Protein AF-A0A8S3BSN8-F1 (afdb_monomer)

InterPro domains:
  IPR015925 Ryanodine/Inositol 1,4,5-trisphosphate receptor [PTHR45816] (1-63)

Organism: NCBI:txid392030

Radius of gyration: 13.0 Å; Cα contacts (8 Å, |Δi|>4): 35; chains: 1; bounding box: 31×21×32 Å

Secondary structure (DSSP, 8-state):
-HHHHHT-TT-HHHHHHHHHHS--TTHHHH-HHHHHHHHHHHHHHHHHHHTSSSTTHHHHHH--

Foldseek 3Di:
DLCCCLPPPVNNLVVLLCLQPDDPPPCCVPPVVVSVVSNVVSVVSLVVSCPPPVHDPSVVSNVD

Nearest PDB structures (foldseek):
  8tkg-assembly1_A  TM=9.484E-01  e=2.132E-04  Homo sapiens
  7t3r-assembly1_D  TM=9.482E-01  e=2.674E-04  Homo sapiens
  8tla-assembly1_C  TM=9.543E-01  e=4.712E-04  Homo sapiens
  8ear-assembly1_A  TM=9.169E-01  e=3.550E-04  Rattus norvegicus
  6dqj-assembly1_C  TM=9.440E-01  e=5.278E-04  Homo sapiens

Solvent-accessible surface area (backbone atoms only — not comparable to full-atom values): 3829 Å² total; per-residue (Å²): 111,58,67,60,49,67,69,33,93,80,47,56,50,60,53,42,50,48,55,57,76,46,84,62,76,70,50,54,79,80,40,46,68,60,50,50,53,52,33,50,53,37,49,53,50,52,49,62,49,55,72,41,90,75,63,54,65,62,45,52,66,74,75,107

Mean predicted aligned error: 5.73 Å

pLDDT: mean 83.58, std 9.55, range [58.97, 96.94]

Structure (mmCIF, N/CA/C/O backbone):
data_AF-A0A8S3BSN8-F1
#
_entry.id   AF-A0A8S3BSN8-F1
#
loop_
_atom_site.group_PDB
_atom_site.id
_atom_site.type_symbol
_atom_site.label_atom_id
_atom_site.label_alt_id
_atom_site.label_comp_id
_atom_site.label_asym_id
_atom_site.label_entity_id
_atom_site.label_seq_id
_atom_site.pdbx_PDB_ins_code
_atom_site.Cartn_x
_atom_site.Cartn_y
_atom_site.Cartn_z
_atom_site.occupancy
_atom_site.B_iso_or_equiv
_atom_site.auth_seq_id
_atom_site.auth_comp_id
_atom_site.auth_asym_id
_atom_site.auth_atom_id
_atom_site.pdbx_PDB_model_num
ATOM 1 N N . ASN A 1 1 ? 4.376 -0.489 -16.120 1.00 72.94 1 ASN A N 1
ATOM 2 C CA . ASN A 1 1 ? 3.328 0.046 -15.218 1.00 72.94 1 ASN A CA 1
ATOM 3 C C . ASN A 1 1 ? 3.797 0.005 -13.766 1.00 72.94 1 ASN A C 1
ATOM 5 O O . ASN A 1 1 ? 3.837 1.052 -13.146 1.00 72.94 1 ASN A O 1
ATOM 9 N N . GLN A 1 2 ? 4.220 -1.153 -13.239 1.00 73.88 2 GLN A N 1
ATOM 10 C CA . GLN A 1 2 ? 4.729 -1.279 -11.859 1.00 73.88 2 GLN A CA 1
ATOM 11 C C . GLN A 1 2 ? 5.965 -0.397 -11.585 1.00 73.88 2 GLN A C 1
ATOM 13 O O . GLN A 1 2 ? 5.943 0.367 -10.625 1.00 73.88 2 GLN A O 1
ATOM 18 N N . ASP A 1 3 ? 6.962 -0.370 -12.479 1.00 76.81 3 ASP A N 1
ATOM 19 C CA . ASP A 1 3 ? 8.131 0.522 -12.325 1.00 76.81 3 ASP A CA 1
ATOM 20 C C . ASP A 1 3 ? 7.753 2.003 -12.262 1.00 76.81 3 ASP A C 1
ATOM 22 O O . ASP A 1 3 ? 8.386 2.785 -11.557 1.00 76.81 3 ASP A O 1
ATOM 26 N N . SER A 1 4 ? 6.706 2.394 -12.992 1.00 81.06 4 SER A N 1
ATOM 27 C CA . SER A 1 4 ? 6.194 3.764 -13.005 1.00 81.06 4 SER A CA 1
ATOM 28 C C . SER A 1 4 ? 5.530 4.137 -11.684 1.00 81.06 4 SER A C 1
ATOM 30 O O . SER A 1 4 ? 5.520 5.311 -11.351 1.00 81.06 4 SER A O 1
ATOM 32 N N . ILE A 1 5 ? 4.995 3.161 -10.943 1.00 80.69 5 ILE A N 1
ATOM 33 C CA . ILE A 1 5 ? 4.387 3.352 -9.619 1.00 80.69 5 ILE A CA 1
ATOM 34 C C . ILE A 1 5 ? 5.478 3.429 -8.542 1.00 80.69 5 ILE A C 1
ATOM 36 O O . ILE A 1 5 ? 5.426 4.310 -7.688 1.00 80.69 5 ILE A O 1
ATOM 40 N N . VAL A 1 6 ? 6.485 2.549 -8.604 1.00 79.56 6 VAL A N 1
ATOM 41 C CA . VAL A 1 6 ? 7.599 2.503 -7.636 1.00 79.56 6 VAL A CA 1
ATOM 42 C C . VAL A 1 6 ? 8.514 3.720 -7.760 1.00 79.56 6 VAL A C 1
ATOM 44 O O . VAL A 1 6 ? 8.944 4.283 -6.756 1.00 79.56 6 VAL A O 1
ATOM 47 N N . ASN A 1 7 ? 8.810 4.147 -8.988 1.00 79.88 7 ASN A N 1
ATOM 48 C CA . ASN A 1 7 ? 9.750 5.238 -9.249 1.00 79.88 7 ASN A CA 1
ATOM 49 C C . ASN A 1 7 ? 9.068 6.601 -9.421 1.00 79.88 7 ASN A C 1
ATOM 51 O O . ASN A 1 7 ? 9.737 7.568 -9.784 1.00 79.88 7 ASN A O 1
ATOM 55 N N . HIS A 1 8 ? 7.757 6.691 -9.180 1.00 82.81 8 HIS A N 1
ATOM 56 C CA . HIS A 1 8 ? 7.033 7.949 -9.303 1.00 82.81 8 HIS A CA 1
ATOM 57 C C . HIS A 1 8 ? 7.532 8.977 -8.279 1.00 82.81 8 HIS A C 1
ATOM 59 O O . HIS A 1 8 ? 7.673 8.667 -7.097 1.00 82.81 8 HIS A O 1
ATOM 65 N N . GLU A 1 9 ? 7.711 10.230 -8.703 1.00 76.00 9 GLU A N 1
ATOM 66 C CA . GLU A 1 9 ? 8.217 11.324 -7.854 1.00 76.00 9 GLU A CA 1
ATOM 67 C C . GLU A 1 9 ? 7.307 11.654 -6.661 1.00 76.00 9 GLU A C 1
ATOM 69 O O . GLU A 1 9 ? 7.727 12.300 -5.705 1.00 76.00 9 GLU A O 1
ATOM 74 N N . SER A 1 10 ? 6.052 11.201 -6.697 1.00 80.88 10 SER A N 1
ATOM 75 C CA . SER A 1 10 ? 5.098 11.417 -5.608 1.00 80.88 10 SER A CA 1
ATOM 76 C C . SER A 1 10 ? 5.327 10.519 -4.392 1.00 80.88 10 SER A C 1
ATOM 78 O O . SER A 1 10 ? 4.547 10.621 -3.447 1.00 80.88 10 SER A O 1
ATOM 80 N N . ASN A 1 11 ? 6.310 9.608 -4.425 1.00 82.12 11 ASN A N 1
ATOM 81 C CA . ASN A 1 11 ? 6.581 8.652 -3.344 1.00 82.12 11 ASN A CA 1
ATOM 82 C C . ASN A 1 11 ? 5.325 7.866 -2.925 1.00 82.12 11 ASN A C 1
ATOM 84 O O . ASN A 1 11 ? 5.088 7.583 -1.752 1.00 82.12 11 ASN A O 1
ATOM 88 N N . GLY A 1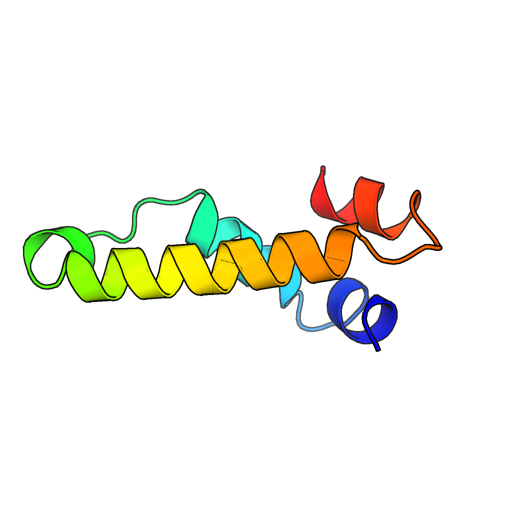 12 ? 4.475 7.528 -3.904 1.00 87.56 12 GLY A N 1
ATOM 89 C CA . GLY A 1 12 ? 3.196 6.864 -3.645 1.00 87.56 12 GLY A CA 1
ATOM 90 C C . GLY A 1 12 ? 3.368 5.517 -2.940 1.00 87.56 12 GLY A C 1
ATOM 91 O O . GLY A 1 12 ? 2.536 5.153 -2.115 1.00 87.56 12 GLY A O 1
ATOM 92 N N . ILE A 1 13 ? 4.471 4.812 -3.210 1.00 89.69 13 ILE A N 1
ATOM 93 C CA . ILE A 1 13 ? 4.783 3.529 -2.577 1.00 89.69 13 ILE A CA 1
ATOM 94 C C . ILE A 1 13 ? 5.077 3.671 -1.076 1.00 89.69 13 ILE A C 1
ATOM 96 O O . ILE A 1 13 ? 4.595 2.854 -0.296 1.00 89.69 13 ILE A O 1
ATOM 100 N N . ASP A 1 14 ? 5.741 4.750 -0.652 1.00 90.00 14 ASP A N 1
ATOM 101 C CA . ASP A 1 14 ? 6.052 5.009 0.761 1.00 90.00 14 ASP A CA 1
ATOM 102 C C . ASP A 1 14 ? 4.772 5.234 1.575 1.00 90.00 14 ASP A C 1
ATOM 104 O O . ASP A 1 14 ? 4.659 4.804 2.722 1.00 90.00 14 ASP A O 1
ATOM 108 N N . ILE A 1 15 ? 3.760 5.853 0.958 1.00 91.50 15 ILE A N 1
ATOM 109 C CA . ILE A 1 15 ? 2.432 6.027 1.561 1.00 91.50 15 ILE A CA 1
ATOM 110 C C . ILE A 1 15 ? 1.747 4.668 1.747 1.00 91.50 15 ILE A C 1
ATOM 112 O O . ILE A 1 15 ? 1.177 4.408 2.807 1.00 91.50 15 ILE A O 1
ATOM 116 N N . ILE A 1 16 ? 1.809 3.788 0.744 1.00 92.62 16 ILE A N 1
ATOM 117 C CA . ILE A 1 16 ? 1.237 2.437 0.832 1.00 92.62 16 ILE A CA 1
ATOM 118 C C . ILE A 1 16 ? 1.936 1.625 1.929 1.00 92.62 16 ILE A C 1
ATOM 120 O O . ILE A 1 16 ? 1.258 1.017 2.758 1.00 92.62 16 ILE A O 1
ATOM 124 N N . ILE A 1 17 ? 3.269 1.675 1.997 1.00 91.69 17 ILE A N 1
ATOM 125 C CA . ILE A 1 17 ? 4.057 1.032 3.057 1.00 91.69 17 ILE A CA 1
ATOM 126 C C . ILE A 1 17 ? 3.646 1.579 4.432 1.00 91.69 17 ILE A C 1
ATOM 128 O O . ILE A 1 17 ? 3.364 0.807 5.350 1.00 91.69 17 ILE A O 1
ATOM 132 N N . ALA A 1 18 ? 3.521 2.900 4.570 1.00 92.38 18 ALA A N 1
ATOM 133 C CA . ALA A 1 18 ? 3.093 3.535 5.812 1.00 92.38 18 ALA A CA 1
ATOM 134 C C . ALA A 1 18 ? 1.680 3.106 6.247 1.00 92.38 18 ALA A C 1
ATOM 136 O O . ALA A 1 18 ? 1.447 2.951 7.443 1.00 92.38 18 ALA A O 1
ATOM 137 N N . ILE A 1 19 ? 0.745 2.887 5.317 1.00 92.69 19 ILE A N 1
ATOM 138 C CA . ILE A 1 19 ? -0.610 2.390 5.622 1.00 92.69 19 ILE A CA 1
ATOM 139 C C . ILE A 1 19 ? -0.566 0.960 6.178 1.00 92.69 19 ILE A C 1
ATOM 141 O O . ILE A 1 19 ? -1.302 0.635 7.114 1.00 92.69 19 ILE A O 1
ATOM 145 N N . VAL A 1 20 ? 0.293 0.104 5.619 1.00 92.88 20 VAL A N 1
ATOM 146 C CA . VAL A 1 20 ? 0.453 -1.282 6.080 1.00 92.88 20 VAL A CA 1
ATOM 147 C C . VAL A 1 20 ? 1.088 -1.311 7.472 1.00 92.88 20 VAL A C 1
ATOM 149 O O . VAL A 1 20 ? 0.525 -1.919 8.389 1.00 92.88 20 VAL A O 1
ATOM 152 N N . LEU A 1 21 ? 2.222 -0.622 7.641 1.00 92.00 21 LEU A N 1
ATOM 153 C CA . LEU A 1 21 ? 3.057 -0.704 8.843 1.00 92.00 21 LEU A CA 1
ATOM 154 C C . LEU A 1 21 ? 2.509 0.083 10.035 1.00 92.00 21 LEU A C 1
ATOM 156 O O . LEU A 1 21 ? 2.656 -0.363 11.171 1.00 92.00 21 LEU A O 1
ATOM 160 N N . ASN A 1 22 ? 1.882 1.238 9.805 1.00 92.56 22 ASN A N 1
ATOM 161 C CA . ASN A 1 22 ? 1.442 2.091 10.905 1.00 92.56 22 ASN A CA 1
ATOM 162 C C . ASN A 1 22 ? 0.045 1.719 11.403 1.00 92.56 22 ASN A C 1
ATOM 164 O O . ASN A 1 22 ? -0.831 1.263 10.658 1.00 92.56 22 ASN A O 1
ATOM 168 N N . ASP A 1 23 ? -0.186 1.970 12.688 1.00 87.50 23 ASP A N 1
ATOM 169 C CA . ASP A 1 23 ? -1.529 1.952 13.249 1.00 87.50 23 ASP A CA 1
ATOM 170 C C . ASP A 1 23 ? -2.329 3.159 12.766 1.00 87.50 23 ASP A C 1
ATOM 172 O O . ASP A 1 23 ? -1.918 4.313 12.900 1.00 87.50 23 ASP A O 1
ATOM 176 N N . ILE A 1 24 ? -3.530 2.893 12.257 1.00 88.19 24 ILE A N 1
ATOM 177 C CA . ILE A 1 24 ? -4.431 3.927 11.747 1.00 88.19 24 ILE A CA 1
ATOM 178 C C . ILE A 1 24 ? -5.368 4.372 12.879 1.00 88.19 24 ILE A C 1
ATOM 180 O O . ILE A 1 24 ? -6.569 4.093 12.892 1.00 88.19 24 ILE A O 1
ATOM 184 N N . THR A 1 25 ? -4.807 5.043 13.885 1.00 84.25 25 THR A N 1
ATOM 185 C CA . THR A 1 25 ? -5.560 5.590 15.031 1.00 84.25 25 THR A CA 1
ATOM 186 C C . 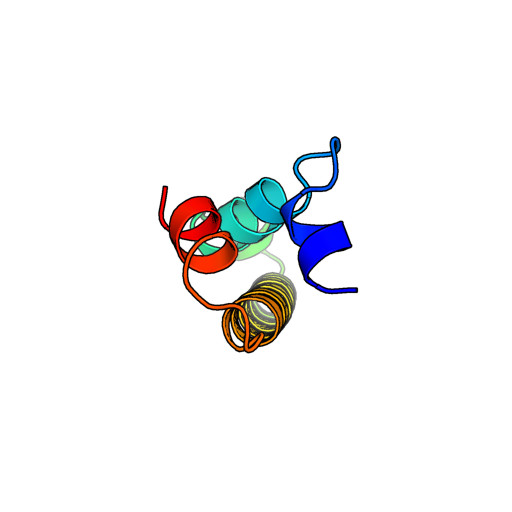THR A 1 25 ? -5.960 7.041 14.733 1.00 84.25 25 THR A C 1
ATOM 188 O O . THR A 1 25 ? -5.107 7.788 14.256 1.00 84.25 25 THR A O 1
ATOM 191 N N . PRO A 1 26 ? -7.215 7.498 14.973 1.00 79.12 26 PRO A N 1
ATOM 192 C CA . PRO A 1 26 ? -8.326 6.897 15.737 1.00 79.12 26 PRO A CA 1
ATOM 193 C C . PRO A 1 26 ? -9.311 6.027 14.933 1.00 79.12 26 PRO A C 1
ATOM 195 O O . PRO A 1 26 ? -10.259 5.497 15.511 1.00 79.12 26 PRO A O 1
ATOM 198 N N . LEU A 1 27 ? -9.124 5.873 13.617 1.00 75.75 27 LEU A N 1
ATOM 199 C CA . LEU A 1 27 ? -10.030 5.102 12.747 1.00 75.75 27 LEU A CA 1
ATOM 200 C C . LEU A 1 27 ? -10.234 3.660 13.232 1.00 75.75 27 LEU A C 1
ATOM 202 O O . LEU A 1 27 ? -11.366 3.178 13.228 1.00 75.75 27 LEU A O 1
ATOM 206 N N . ASN A 1 28 ? -9.179 3.030 13.754 1.00 71.94 28 ASN A N 1
ATOM 207 C CA . ASN A 1 28 ? -9.203 1.670 14.296 1.00 71.94 28 ASN A CA 1
ATOM 208 C C . ASN A 1 28 ? -10.190 1.480 15.471 1.00 71.94 28 ASN A C 1
ATOM 210 O O . ASN A 1 28 ? -10.620 0.368 15.751 1.00 71.94 28 ASN A O 1
ATOM 214 N N . GLN A 1 29 ? -10.582 2.563 16.157 1.00 78.25 29 GLN A N 1
ATOM 215 C CA . GLN A 1 29 ? -11.499 2.508 17.304 1.00 78.25 29 GLN A CA 1
ATOM 216 C C . GLN A 1 29 ? -12.980 2.540 16.908 1.00 78.25 29 GLN A C 1
ATOM 218 O O . G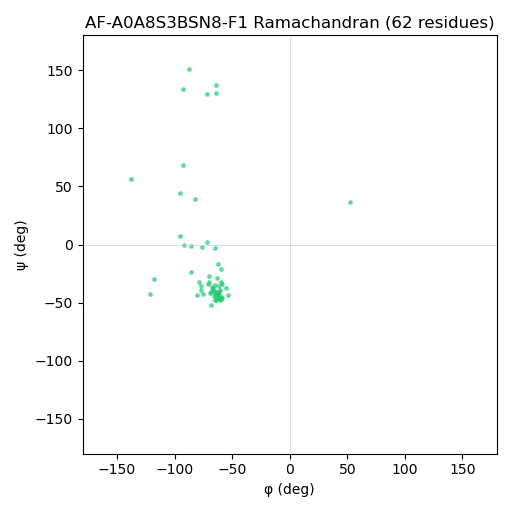LN A 1 29 ? -13.829 2.129 17.694 1.00 78.25 29 GLN A O 1
ATOM 223 N N . LYS A 1 30 ? -13.306 3.079 15.726 1.00 82.62 30 LYS A N 1
ATOM 224 C CA . LYS A 1 30 ? -14.698 3.282 15.283 1.00 82.62 30 LYS A CA 1
ATOM 225 C C . LYS A 1 30 ? -15.053 2.500 14.027 1.00 82.62 30 LYS A C 1
ATOM 227 O O . LYS A 1 30 ? -16.210 2.144 13.863 1.00 82.62 30 LYS A O 1
ATOM 232 N N . ASN A 1 31 ? -14.075 2.247 13.161 1.00 87.69 31 ASN A N 1
ATOM 233 C CA . ASN A 1 31 ? -14.270 1.682 11.829 1.00 87.69 31 ASN A CA 1
ATOM 234 C C . ASN A 1 31 ? -13.186 0.634 11.538 1.00 87.69 31 ASN A C 1
ATOM 236 O O . ASN A 1 31 ? -12.436 0.760 10.570 1.00 87.69 31 ASN A O 1
ATOM 240 N N . TYR A 1 32 ? -13.081 -0.375 12.407 1.00 90.12 32 TYR A N 1
ATOM 241 C CA . TYR A 1 32 ? -12.097 -1.455 12.275 1.00 90.12 32 TYR A CA 1
ATOM 242 C C . TYR A 1 32 ? -12.172 -2.144 10.903 1.00 90.12 32 TYR A C 1
ATOM 244 O O . TYR A 1 32 ? -11.145 -2.321 10.257 1.00 90.12 32 TYR A O 1
ATOM 252 N N . ASP A 1 33 ? -13.380 -2.435 10.411 1.00 91.94 33 ASP A N 1
ATOM 253 C CA . ASP A 1 33 ? -13.581 -3.101 9.115 1.00 91.94 33 ASP A CA 1
ATOM 254 C C . ASP A 1 33 ? -13.014 -2.284 7.944 1.00 91.94 33 ASP A C 1
ATOM 256 O O . ASP A 1 33 ? -12.373 -2.834 7.051 1.00 91.94 33 ASP A O 1
ATOM 260 N N . LEU A 1 34 ? -13.164 -0.955 7.987 1.00 92.31 34 LEU A N 1
ATOM 261 C CA . LEU A 1 34 ? -12.595 -0.055 6.982 1.00 92.31 34 LEU A CA 1
ATOM 262 C C . LEU A 1 34 ? -11.062 -0.037 7.045 1.00 92.31 34 LEU A C 1
ATOM 264 O O . LEU A 1 34 ? -10.397 0.004 6.013 1.00 92.31 34 LEU A O 1
ATOM 268 N N . VAL A 1 35 ? -10.490 -0.063 8.254 1.00 92.50 35 VAL A N 1
ATOM 269 C CA . VAL A 1 35 ? -9.034 -0.158 8.441 1.00 92.50 35 VAL A CA 1
ATOM 270 C C . VAL A 1 35 ? -8.514 -1.489 7.901 1.00 92.50 35 VAL A C 1
ATOM 272 O O . VAL A 1 35 ? -7.470 -1.509 7.249 1.00 92.50 35 VAL A O 1
ATOM 275 N N . LEU A 1 36 ? -9.245 -2.581 8.128 1.00 93.44 36 LEU A N 1
ATOM 276 C CA . LEU A 1 36 ? -8.886 -3.904 7.635 1.00 93.44 36 LEU A CA 1
ATOM 277 C C . LEU A 1 36 ? -8.924 -3.965 6.103 1.00 93.44 36 LEU A C 1
ATOM 279 O O . LEU A 1 36 ? -7.950 -4.404 5.501 1.00 93.44 36 LEU A O 1
ATOM 283 N N . GLU A 1 37 ? -9.991 -3.467 5.473 1.00 95.31 37 GLU A N 1
ATOM 284 C CA . GLU A 1 37 ? -10.104 -3.399 4.009 1.00 95.31 37 GLU A CA 1
ATOM 285 C C . GLU A 1 37 ? -9.001 -2.526 3.393 1.00 95.31 37 GLU A C 1
ATOM 287 O O . GLU A 1 37 ? -8.379 -2.898 2.396 1.00 95.31 37 GLU A O 1
ATOM 292 N N . LEU A 1 38 ? -8.706 -1.380 4.011 1.00 94.69 38 LEU A N 1
ATOM 293 C CA . LEU A 1 38 ? -7.640 -0.494 3.556 1.00 94.69 38 LEU A CA 1
ATOM 294 C C . LEU A 1 38 ? -6.269 -1.183 3.620 1.00 94.69 38 LEU A C 1
ATOM 296 O O . LEU A 1 38 ? -5.506 -1.122 2.654 1.00 94.69 38 LEU A O 1
ATOM 300 N N . LYS A 1 39 ? -5.961 -1.860 4.733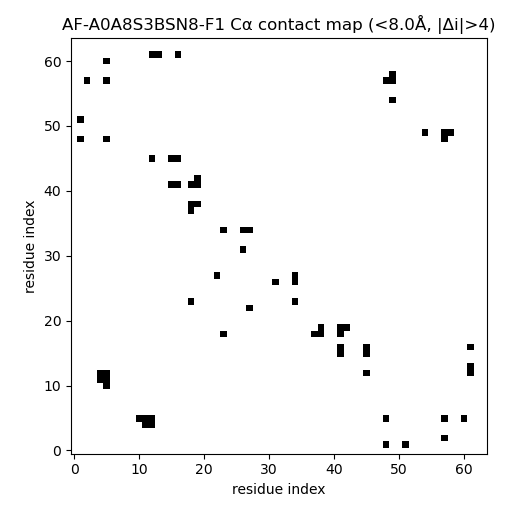 1.00 95.19 39 LYS A N 1
ATOM 301 C CA . LYS A 1 39 ? -4.701 -2.597 4.896 1.00 95.19 39 LYS A CA 1
ATOM 302 C C . LYS A 1 39 ? -4.609 -3.802 3.960 1.00 95.19 39 LYS A C 1
ATOM 304 O O . LYS A 1 39 ? -3.532 -4.057 3.422 1.00 95.19 39 LYS A O 1
ATOM 309 N N . ASP A 1 40 ? -5.711 -4.507 3.723 1.00 96.50 40 ASP A N 1
ATOM 310 C CA . ASP A 1 40 ? -5.775 -5.634 2.786 1.00 96.50 40 ASP A CA 1
ATOM 311 C C . ASP A 1 40 ? -5.499 -5.175 1.344 1.00 96.50 40 ASP A C 1
ATOM 313 O O . ASP A 1 40 ? -4.623 -5.716 0.668 1.00 96.50 40 ASP A O 1
ATOM 317 N N . ASN A 1 41 ? -6.153 -4.101 0.897 1.00 96.94 41 ASN A N 1
ATOM 318 C CA . ASN A 1 41 ? -5.924 -3.527 -0.430 1.00 96.94 41 ASN A CA 1
ATOM 319 C C . ASN A 1 41 ? -4.493 -2.994 -0.601 1.00 96.94 41 ASN A C 1
ATOM 321 O O . ASN A 1 41 ? -3.873 -3.220 -1.643 1.00 96.94 41 ASN A O 1
ATOM 325 N N . ALA A 1 42 ? -3.945 -2.334 0.424 1.00 95.44 42 ALA A N 1
ATOM 326 C CA . ALA A 1 42 ? -2.557 -1.875 0.423 1.00 95.44 42 ALA A CA 1
ATOM 327 C C . ALA A 1 42 ? -1.571 -3.052 0.320 1.00 95.44 42 ALA A C 1
ATOM 329 O O . ALA A 1 42 ? -0.636 -3.004 -0.478 1.00 95.44 42 ALA A O 1
ATOM 330 N N . SER A 1 43 ? -1.825 -4.138 1.056 1.00 95.44 43 SER A N 1
ATOM 331 C CA . SER A 1 43 ? -0.993 -5.348 1.036 1.00 95.44 43 SER A CA 1
ATOM 332 C C . SER A 1 43 ? -1.028 -6.046 -0.325 1.00 95.44 43 SER A C 1
ATOM 334 O O . SER A 1 43 ? 0.016 -6.433 -0.846 1.00 95.44 43 SER A O 1
ATOM 336 N N . LYS A 1 44 ? -2.210 -6.151 -0.947 1.00 94.62 44 LYS A N 1
ATOM 337 C CA . LYS A 1 44 ? -2.372 -6.713 -2.299 1.00 94.62 44 LYS A CA 1
ATOM 338 C C . LYS A 1 44 ? -1.638 -5.894 -3.354 1.00 94.62 44 LYS A C 1
ATOM 340 O O . LYS A 1 44 ? -1.002 -6.470 -4.233 1.00 94.62 44 LYS A O 1
ATOM 345 N N . LEU A 1 45 ? -1.706 -4.564 -3.268 1.00 92.00 45 LEU A N 1
ATOM 346 C CA . LEU A 1 45 ? -0.970 -3.684 -4.173 1.00 92.00 45 LEU A CA 1
ATOM 347 C C . LEU A 1 45 ? 0.542 -3.845 -3.991 1.00 92.00 45 LEU A C 1
ATOM 349 O O . LEU A 1 45 ? 1.251 -3.971 -4.985 1.00 92.00 45 LEU A O 1
ATOM 353 N N . LEU A 1 46 ? 1.025 -3.874 -2.745 1.00 90.19 46 LEU A N 1
ATOM 354 C CA . LEU A 1 46 ? 2.447 -4.055 -2.456 1.00 90.19 46 LEU A CA 1
ATOM 355 C C . LEU A 1 46 ? 2.955 -5.387 -3.025 1.00 90.19 46 LEU A C 1
ATOM 357 O O . LEU A 1 46 ? 3.952 -5.400 -3.740 1.00 90.19 46 LEU A O 1
ATOM 361 N N . LEU A 1 47 ? 2.218 -6.480 -2.801 1.00 90.00 47 LEU A N 1
ATOM 362 C CA . LEU A 1 47 ? 2.547 -7.798 -3.346 1.00 90.00 47 LEU A CA 1
ATOM 363 C C . LEU A 1 47 ? 2.573 -7.788 -4.880 1.00 90.00 47 LEU A C 1
ATOM 365 O O . LEU A 1 47 ? 3.550 -8.221 -5.480 1.00 90.00 47 LEU A O 1
ATOM 369 N N . ALA A 1 48 ?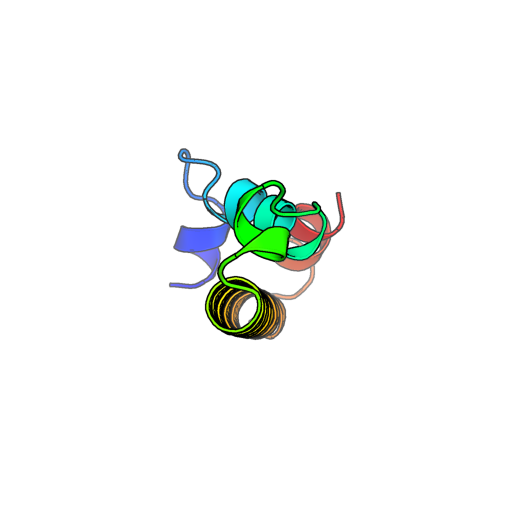 1.548 -7.220 -5.520 1.00 87.69 48 ALA A N 1
ATOM 370 C CA . ALA A 1 48 ? 1.479 -7.137 -6.978 1.00 87.69 48 ALA A CA 1
ATOM 371 C C . ALA A 1 48 ? 2.603 -6.284 -7.587 1.00 87.69 48 ALA A C 1
ATOM 373 O O . ALA A 1 48 ? 2.975 -6.494 -8.740 1.00 87.69 48 ALA A O 1
ATOM 374 N N . VAL A 1 49 ? 3.121 -5.297 -6.853 1.00 84.50 49 VAL A N 1
ATOM 375 C CA . VAL A 1 49 ? 4.276 -4.495 -7.272 1.00 84.50 49 VAL A CA 1
ATOM 376 C C . VAL A 1 49 ? 5.583 -5.270 -7.082 1.00 84.50 49 VAL A C 1
ATOM 378 O O . VAL A 1 49 ? 6.445 -5.198 -7.955 1.00 84.50 49 VAL A O 1
ATOM 381 N N . MET A 1 50 ? 5.718 -6.034 -5.995 1.00 80.94 50 MET A N 1
ATOM 382 C CA . MET A 1 50 ? 6.903 -6.853 -5.719 1.00 80.94 50 MET A CA 1
ATOM 383 C C . MET A 1 50 ? 7.015 -8.070 -6.646 1.00 80.94 50 MET A C 1
ATOM 385 O O . MET A 1 50 ? 8.108 -8.408 -7.055 1.00 80.94 50 MET A O 1
ATOM 389 N N . GLU A 1 51 ? 5.910 -8.685 -7.073 1.00 81.56 51 GLU A N 1
ATOM 390 C CA . GLU A 1 51 ? 5.931 -9.833 -8.001 1.00 81.56 51 GLU A CA 1
ATOM 391 C C . GLU A 1 51 ? 6.320 -9.464 -9.454 1.00 81.56 51 GLU A C 1
ATOM 393 O O . GLU A 1 51 ? 6.324 -10.321 -10.349 1.00 81.56 51 GLU A O 1
ATOM 398 N N . SER A 1 52 ? 6.631 -8.190 -9.733 1.00 73.81 52 SER A N 1
ATOM 399 C CA . SER A 1 52 ? 7.118 -7.765 -11.049 1.00 73.81 5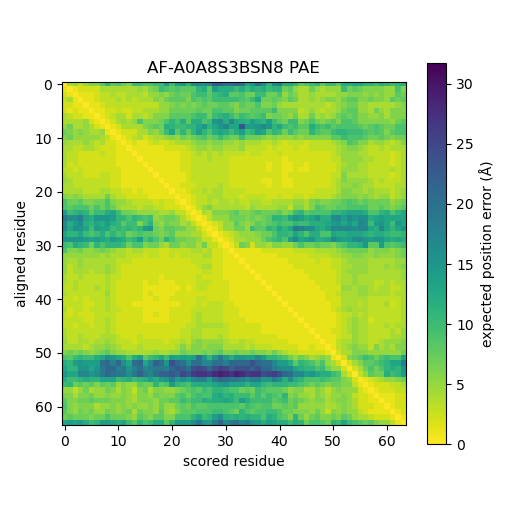2 SER A CA 1
ATOM 400 C C . SER A 1 5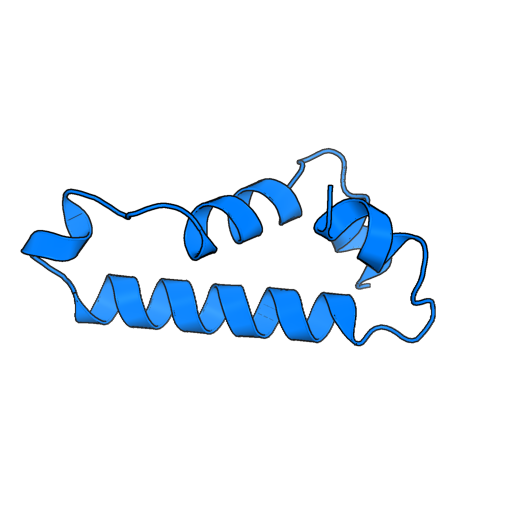2 ? 8.476 -8.409 -11.356 1.00 73.81 52 SER A C 1
ATOM 402 O O . SER A 1 52 ? 9.398 -8.342 -10.554 1.00 73.81 52 SER A O 1
ATOM 404 N N . ARG A 1 53 ? 8.621 -9.011 -12.542 1.00 58.97 53 ARG A N 1
ATOM 405 C CA . ARG A 1 53 ? 9.759 -9.875 -12.922 1.00 58.97 53 ARG A CA 1
ATOM 406 C C . ARG A 1 53 ? 11.148 -9.199 -13.007 1.00 58.97 53 ARG A C 1
ATOM 408 O O . ARG A 1 53 ? 12.117 -9.915 -13.242 1.00 58.97 53 ARG A O 1
ATOM 415 N N . ASP A 1 54 ? 11.277 -7.887 -12.795 1.00 61.28 54 ASP A N 1
ATOM 416 C CA . ASP A 1 54 ? 12.550 -7.127 -12.817 1.00 61.28 54 ASP A CA 1
ATOM 417 C C . ASP A 1 54 ? 13.159 -6.949 -11.395 1.00 61.28 54 ASP A C 1
ATOM 419 O O . ASP A 1 54 ? 13.619 -5.887 -10.969 1.00 61.28 54 ASP A O 1
ATOM 423 N N . ASP A 1 55 ? 13.149 -8.051 -10.645 1.00 66.81 55 ASP A N 1
ATOM 424 C CA . ASP A 1 55 ? 12.909 -8.161 -9.196 1.00 66.81 55 ASP A CA 1
ATOM 425 C C . ASP A 1 55 ? 14.104 -7.895 -8.243 1.00 66.81 55 ASP A C 1
ATOM 427 O O . ASP A 1 55 ? 14.294 -8.574 -7.237 1.00 66.81 55 ASP A O 1
ATOM 431 N N . SER A 1 56 ? 14.958 -6.909 -8.534 1.00 65.12 56 SER A N 1
ATOM 432 C CA . SER A 1 56 ? 15.985 -6.470 -7.562 1.00 65.12 56 SER A CA 1
ATOM 433 C C . SER A 1 56 ? 15.871 -5.000 -7.193 1.00 65.12 56 SER A C 1
ATOM 435 O O . SER A 1 56 ? 15.933 -4.656 -6.018 1.00 65.12 56 SER A O 1
ATOM 437 N N .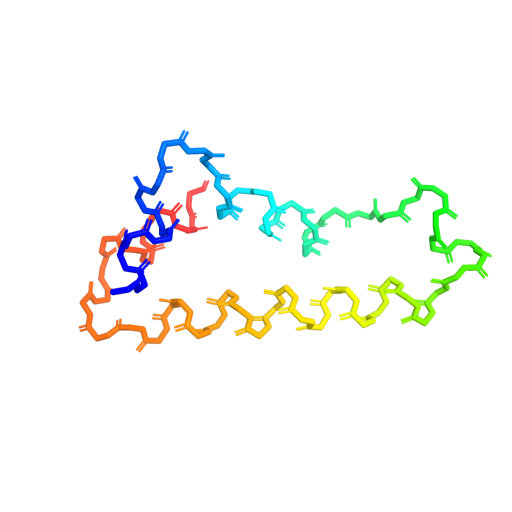 THR A 1 57 ? 15.634 -4.124 -8.169 1.00 69.62 57 THR A N 1
ATOM 438 C CA . THR A 1 57 ? 15.626 -2.671 -7.933 1.00 69.62 57 THR A CA 1
ATOM 439 C C . THR A 1 57 ? 14.350 -2.219 -7.225 1.00 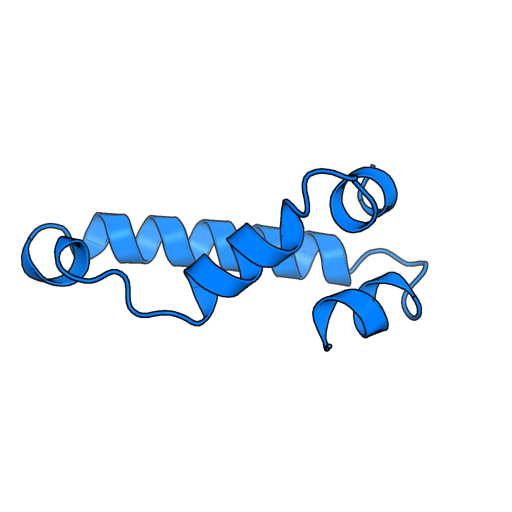69.62 57 THR A C 1
ATOM 441 O O . THR A 1 57 ? 14.406 -1.437 -6.276 1.00 69.62 57 THR A O 1
ATOM 444 N N . ASN A 1 58 ? 13.195 -2.744 -7.642 1.00 73.31 58 ASN A N 1
ATOM 445 C CA . ASN A 1 58 ? 11.918 -2.438 -6.995 1.00 73.31 58 ASN A CA 1
ATOM 446 C C . ASN A 1 58 ? 11.846 -3.056 -5.594 1.00 73.31 58 ASN A C 1
ATOM 448 O O . ASN A 1 58 ? 11.433 -2.383 -4.651 1.00 73.31 58 ASN A O 1
ATOM 452 N N . ALA A 1 59 ? 12.312 -4.301 -5.447 1.00 74.75 59 ALA A N 1
ATOM 453 C CA . ALA A 1 59 ? 12.406 -4.973 -4.157 1.00 74.75 59 ALA A CA 1
ATOM 454 C C . ALA A 1 59 ? 13.331 -4.216 -3.189 1.00 74.75 59 ALA A C 1
ATOM 456 O O . ALA A 1 59 ? 12.936 -3.957 -2.056 1.00 74.75 59 ALA A O 1
ATOM 457 N N . GLU A 1 60 ? 14.520 -3.783 -3.632 1.00 73.62 60 GLU A N 1
ATOM 458 C CA . GLU A 1 60 ? 15.440 -3.001 -2.793 1.00 73.62 60 GLU A CA 1
ATOM 459 C C . GLU A 1 60 ? 14.817 -1.671 -2.354 1.00 73.62 60 GLU A C 1
ATOM 461 O O . GLU A 1 60 ? 14.966 -1.272 -1.203 1.00 73.62 60 GLU A O 1
ATOM 466 N N . ARG A 1 61 ? 14.087 -0.986 -3.240 1.00 76.31 61 ARG A N 1
ATOM 467 C CA . ARG A 1 61 ? 13.464 0.305 -2.920 1.00 76.31 61 ARG A CA 1
ATOM 468 C C . ARG A 1 61 ? 12.298 0.181 -1.937 1.00 76.31 61 ARG A C 1
ATOM 470 O O . ARG A 1 61 ? 12.108 1.091 -1.143 1.00 76.31 61 ARG A O 1
ATOM 477 N N . ILE A 1 62 ? 11.555 -0.926 -1.979 1.00 75.44 62 ILE A N 1
ATOM 478 C CA . ILE A 1 62 ? 10.447 -1.217 -1.053 1.00 75.44 62 ILE A CA 1
ATOM 479 C C . ILE A 1 62 ? 10.955 -1.719 0.308 1.00 75.44 62 ILE A C 1
ATOM 481 O O . ILE A 1 62 ? 10.315 -1.470 1.324 1.00 75.44 62 ILE A O 1
ATOM 485 N N . LEU A 1 63 ? 12.081 -2.440 0.335 1.00 74.19 63 LEU A N 1
ATOM 486 C CA . LEU A 1 63 ? 12.678 -2.999 1.556 1.00 74.19 63 LEU A CA 1
ATOM 487 C C . LEU A 1 63 ? 13.599 -2.022 2.313 1.00 74.19 63 LEU A C 1
ATOM 489 O O . LEU A 1 63 ? 14.153 -2.408 3.345 1.00 74.19 63 LEU A O 1
ATOM 493 N N . ARG A 1 64 ? 13.803 -0.803 1.802 1.00 67.00 64 ARG A N 1
ATOM 494 C CA . ARG A 1 64 ? 14.544 0.269 2.490 1.00 67.00 64 ARG A CA 1
ATOM 495 C C . ARG A 1 64 ? 13.727 0.910 3.602 1.00 67.00 64 ARG A C 1
ATOM 497 O O . ARG A 1 64 ? 14.365 1.253 4.623 1.00 67.00 64 ARG A O 1
#

Sequence (64 aa):
NQDSIVNHESNGIDIIIAIVLNDITPLNQKNYDLVLELKDNASKLLLAVMESRDDSTNAERILR